Protein AF-A0A5K0WID1-F1 (afdb_monomer_lite)

pLDDT: mean 89.27, std 12.92, range [54.19, 98.44]

Secondary structure (DSSP, 8-state):
----EEEPPPPPTTS-S--EE-SSSSEEEE-----SS----EEEE-SEEE-TT---

Structure (mmCIF, N/CA/C/O backbone):
data_AF-A0A5K0WID1-F1
#
_entry.id   AF-A0A5K0WID1-F1
#
loop_
_atom_site.group_PDB
_atom_site.id
_atom_site.type_symbol
_atom_site.label_atom_id
_atom_site.label_alt_id
_atom_site.label_comp_id
_atom_site.label_asym_id
_atom_site.label_entity_id
_atom_site.label_seq_id
_atom_site.pdbx_PDB_ins_code
_atom_site.Cartn_x
_atom_site.Cartn_y
_atom_site.Cartn_z
_atom_site.occupancy
_atom_site.B_iso_or_equiv
_atom_site.auth_seq_id
_atom_site.auth_comp_id
_atom_site.auth_asym_id
_atom_site.auth_atom_id
_atom_site.pdbx_PDB_model_num
ATOM 1 N N . ASN A 1 1 ? -23.189 3.013 8.753 1.00 86.12 1 ASN A N 1
ATOM 2 C CA . ASN A 1 1 ? -21.736 2.756 8.747 1.00 86.12 1 ASN A CA 1
ATOM 3 C C . ASN A 1 1 ? -21.212 2.904 7.338 1.00 86.12 1 ASN A C 1
ATOM 5 O O . ASN A 1 1 ? -21.766 2.271 6.448 1.00 86.12 1 ASN A O 1
ATOM 9 N N . ILE A 1 2 ? -20.205 3.753 7.142 1.00 96.56 2 ILE A N 1
ATOM 10 C CA . ILE A 1 2 ? -19.469 3.866 5.875 1.00 96.56 2 I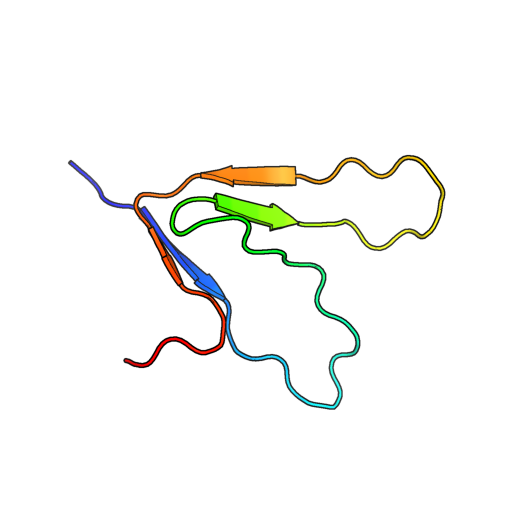LE A CA 1
ATOM 11 C C . ILE A 1 2 ? -18.295 2.888 5.954 1.00 96.56 2 ILE A C 1
ATOM 13 O O . ILE A 1 2 ? -17.667 2.814 7.005 1.00 96.56 2 ILE A O 1
ATOM 17 N N . LYS A 1 3 ? -18.036 2.140 4.876 1.00 97.69 3 LYS A N 1
ATOM 18 C CA . LYS A 1 3 ? -16.856 1.275 4.744 1.00 97.69 3 LYS A CA 1
ATOM 19 C C . LYS A 1 3 ? -15.853 1.912 3.790 1.00 97.69 3 LYS A C 1
ATOM 21 O O . LYS A 1 3 ? -16.258 2.441 2.754 1.00 97.69 3 LYS A O 1
ATOM 26 N N . VAL A 1 4 ? -14.573 1.829 4.119 1.00 98.25 4 VAL A N 1
ATOM 27 C CA . VAL A 1 4 ? -13.460 2.387 3.355 1.00 98.25 4 VAL A CA 1
ATOM 28 C C . VAL A 1 4 ? -12.507 1.262 2.973 1.00 98.25 4 VAL A C 1
ATOM 30 O O . VAL A 1 4 ? -11.957 0.567 3.822 1.00 98.25 4 VAL A O 1
ATOM 33 N N . PHE A 1 5 ? -12.308 1.102 1.670 1.00 97.94 5 PHE A N 1
ATOM 34 C CA . PHE A 1 5 ? -11.472 0.062 1.086 1.00 97.94 5 PHE A CA 1
ATOM 35 C C . PHE A 1 5 ? -10.297 0.689 0.346 1.00 97.94 5 PHE A C 1
ATOM 37 O O . PHE A 1 5 ? -10.474 1.680 -0.364 1.00 97.94 5 PHE A O 1
ATOM 44 N N . CYS A 1 6 ? -9.118 0.085 0.464 1.00 98.06 6 CYS A N 1
ATOM 45 C CA . CYS A 1 6 ? -7.939 0.471 -0.302 1.00 98.06 6 CYS A CA 1
ATOM 46 C C . CYS A 1 6 ? -7.639 -0.596 -1.360 1.00 98.06 6 CYS A C 1
ATOM 48 O O . CYS A 1 6 ? -7.687 -1.787 -1.060 1.00 98.06 6 CYS A O 1
ATOM 50 N N . ARG A 1 7 ? -7.321 -0.195 -2.595 1.00 97.69 7 ARG A N 1
ATOM 51 C CA . ARG A 1 7 ? -6.830 -1.103 -3.640 1.00 97.69 7 ARG A CA 1
ATOM 52 C C . ARG A 1 7 ? -5.600 -0.504 -4.290 1.00 97.69 7 ARG A C 1
ATOM 54 O O . ARG A 1 7 ? -5.662 0.596 -4.835 1.00 97.69 7 ARG A O 1
ATOM 61 N N . THR A 1 8 ? -4.506 -1.248 -4.273 1.00 96.88 8 THR A N 1
ATOM 62 C CA . THR A 1 8 ? -3.296 -0.885 -5.008 1.00 96.88 8 THR A CA 1
ATOM 63 C C . THR A 1 8 ? -3.324 -1.567 -6.368 1.00 96.88 8 THR A C 1
ATOM 65 O O . THR A 1 8 ? -3.661 -2.743 -6.472 1.00 96.88 8 THR A O 1
ATOM 68 N N . ARG A 1 9 ? -3.005 -0.827 -7.431 1.00 95.50 9 ARG A N 1
ATOM 69 C CA . ARG A 1 9 ? -2.883 -1.396 -8.780 1.00 95.50 9 ARG A CA 1
ATOM 70 C C . ARG A 1 9 ? -1.575 -2.194 -8.921 1.00 95.50 9 ARG A C 1
ATOM 72 O O . ARG A 1 9 ? -0.604 -1.846 -8.247 1.00 95.50 9 ARG A O 1
ATOM 79 N N . PRO A 1 10 ? -1.510 -3.198 -9.814 1.00 94.31 10 PRO A N 1
ATOM 80 C CA . PRO A 1 10 ? -0.241 -3.757 -10.267 1.00 94.31 10 PRO A CA 1
ATOM 81 C C . PRO A 1 10 ? 0.724 -2.674 -10.737 1.00 94.31 10 PRO A C 1
ATOM 83 O O . PRO A 1 10 ? 0.310 -1.677 -11.338 1.00 94.31 10 PRO A O 1
ATOM 86 N N . GLN A 1 11 ? 2.001 -2.908 -10.465 1.00 92.94 11 GLN A N 1
ATOM 87 C CA . GLN A 1 11 ? 3.093 -2.132 -11.023 1.00 92.94 11 GLN A CA 1
ATOM 88 C C . GLN A 1 11 ? 3.365 -2.577 -12.466 1.00 92.94 11 GLN A C 1
ATOM 90 O O . GLN A 1 11 ? 3.289 -3.772 -12.761 1.00 92.94 11 GLN A O 1
ATOM 95 N N . PHE A 1 12 ? 3.668 -1.626 -13.347 1.00 93.25 12 PHE A N 1
ATOM 96 C CA . PHE A 1 12 ? 4.159 -1.904 -14.702 1.00 93.25 12 PHE A CA 1
ATOM 97 C C . PHE A 1 12 ? 5.694 -1.895 -14.727 1.00 93.25 12 PHE A C 1
ATOM 99 O O . PHE A 1 12 ? 6.333 -1.332 -13.838 1.00 93.25 12 PHE A O 1
ATOM 106 N N . GLU A 1 13 ? 6.291 -2.554 -15.722 1.00 91.81 13 GLU A N 1
ATOM 107 C CA . GLU A 1 13 ? 7.742 -2.803 -15.786 1.00 91.81 13 GLU A CA 1
ATOM 108 C C . GLU A 1 13 ? 8.595 -1.521 -15.769 1.00 91.81 13 GLU A C 1
ATOM 110 O O . GLU A 1 13 ? 9.726 -1.534 -15.286 1.00 91.81 13 GLU A O 1
ATOM 115 N N . ASP A 1 14 ? 8.056 -0.406 -16.257 1.00 95.19 14 ASP A N 1
ATOM 116 C CA . ASP A 1 14 ? 8.731 0.884 -16.400 1.00 95.19 14 ASP A CA 1
ATOM 117 C C . ASP A 1 14 ? 8.616 1.802 -15.167 1.00 95.19 14 ASP A C 1
ATOM 119 O O . ASP A 1 14 ? 9.181 2.895 -15.150 1.00 95.19 14 ASP A O 1
ATOM 123 N N . GLU A 1 15 ? 7.932 1.365 -14.106 1.00 92.31 15 GLU A N 1
ATOM 12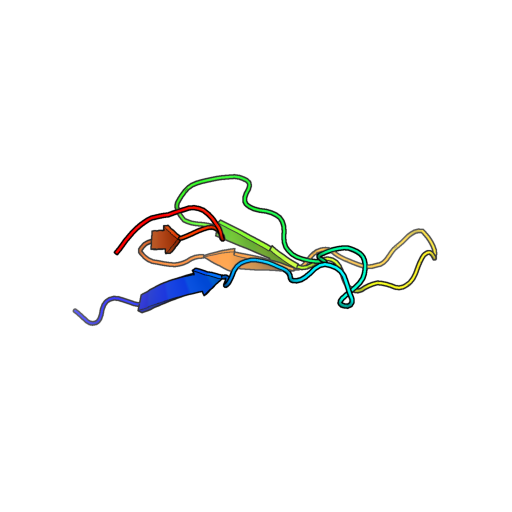4 C CA . GLU A 1 15 ? 7.602 2.217 -12.954 1.00 92.31 15 GLU A CA 1
ATOM 125 C C . GLU A 1 15 ? 8.620 2.163 -11.799 1.00 92.31 15 GLU A C 1
ATOM 127 O O . GLU A 1 15 ? 8.486 2.911 -10.830 1.00 92.31 15 GLU A O 1
ATOM 132 N N . GLY A 1 16 ? 9.632 1.292 -11.869 1.00 89.38 16 GLY A N 1
ATOM 133 C CA . GLY A 1 16 ? 10.648 1.134 -10.818 1.00 89.38 16 GLY A CA 1
ATOM 134 C C .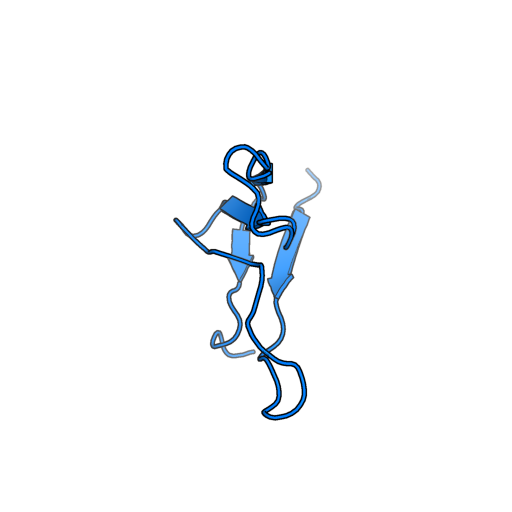 GLY A 1 16 ? 10.186 0.265 -9.636 1.00 89.38 16 GLY A C 1
ATOM 135 O O . GLY A 1 16 ? 9.346 -0.605 -9.820 1.00 89.38 16 GLY A O 1
ATOM 136 N N . PRO A 1 17 ? 10.744 0.419 -8.422 1.00 88.56 17 PRO A N 1
ATOM 137 C CA . PRO A 1 17 ? 10.313 -0.338 -7.243 1.00 88.56 17 PRO A CA 1
ATOM 138 C C . PRO A 1 17 ? 9.075 0.276 -6.568 1.00 88.56 17 PRO A C 1
ATOM 140 O O . PRO A 1 17 ? 8.971 1.492 -6.415 1.00 88.56 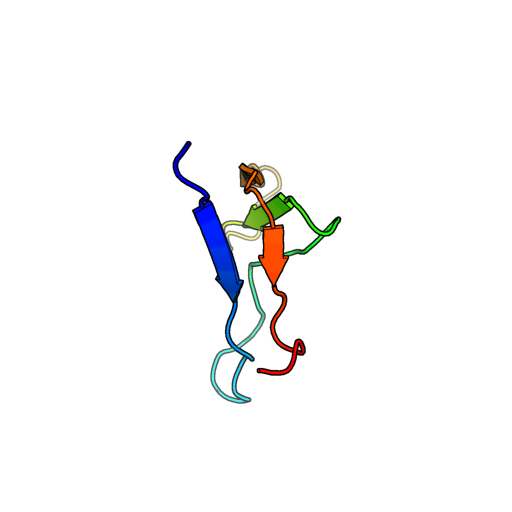17 PRO A O 1
ATOM 143 N N . SER A 1 18 ? 8.139 -0.566 -6.120 1.00 90.62 18 SER A N 1
ATOM 144 C CA . SER A 1 18 ? 6.999 -0.130 -5.302 1.00 90.62 18 SER A CA 1
ATOM 145 C C . SER A 1 18 ? 7.448 0.377 -3.927 1.00 90.62 18 SER A C 1
ATOM 147 O O . SER A 1 18 ? 8.313 -0.211 -3.281 1.00 90.62 18 SER A O 1
ATOM 149 N N . ILE A 1 19 ? 6.787 1.432 -3.446 1.00 91.56 19 ILE A N 1
ATOM 150 C CA . ILE A 1 19 ? 6.944 1.951 -2.080 1.00 91.56 19 ILE A CA 1
ATOM 151 C C . ILE A 1 19 ? 5.901 1.413 -1.089 1.00 91.56 19 ILE A C 1
ATOM 153 O O . ILE A 1 19 ? 5.931 1.774 0.089 1.00 91.56 19 ILE A O 1
ATOM 157 N N . ALA A 1 20 ? 4.947 0.612 -1.569 1.00 94.00 20 ALA A N 1
ATOM 158 C CA . ALA A 1 20 ? 3.845 0.082 -0.778 1.00 94.00 20 ALA A CA 1
ATOM 159 C C . ALA A 1 20 ? 4.114 -1.362 -0.331 1.00 94.00 20 ALA A C 1
ATOM 161 O O . ALA A 1 20 ? 4.417 -2.228 -1.153 1.00 94.00 20 ALA A O 1
ATOM 162 N N . GLU A 1 21 ? 3.942 -1.612 0.965 1.00 94.94 21 GLU A N 1
ATOM 163 C CA . GLU A 1 21 ? 3.990 -2.918 1.622 1.00 94.94 21 GLU A CA 1
ATOM 164 C C . GLU A 1 21 ? 2.599 -3.276 2.181 1.00 94.94 21 GLU A C 1
ATOM 166 O O . GLU A 1 21 ? 1.840 -2.397 2.598 1.00 94.94 21 GLU A O 1
ATOM 171 N N . PHE A 1 22 ? 2.288 -4.575 2.225 1.00 95.88 22 PHE A N 1
ATOM 172 C CA . PHE A 1 22 ? 0.997 -5.121 2.667 1.00 95.88 22 PHE A CA 1
ATOM 173 C C . PHE A 1 22 ? 1.231 -6.139 3.795 1.00 95.88 22 PHE A C 1
ATOM 175 O O . PHE A 1 22 ? 1.351 -7.332 3.518 1.00 95.88 22 PHE A O 1
ATOM 182 N N . PRO A 1 23 ? 1.411 -5.691 5.052 1.00 96.19 23 PRO A N 1
ATOM 183 C CA . PRO A 1 23 ? 1.678 -6.594 6.175 1.00 96.19 23 PRO A CA 1
ATOM 184 C C . PRO A 1 23 ? 0.490 -7.510 6.515 1.00 96.19 23 PRO A C 1
ATOM 186 O O . PRO A 1 23 ? 0.710 -8.603 7.033 1.00 96.19 23 PRO A O 1
ATOM 189 N N . ASP A 1 24 ? -0.740 -7.083 6.216 1.00 97.06 24 ASP A N 1
ATOM 190 C CA . ASP A 1 24 ? -1.979 -7.838 6.417 1.00 97.06 24 ASP A CA 1
ATOM 191 C C . ASP A 1 24 ? -3.105 -7.331 5.485 1.00 97.06 24 ASP A C 1
ATOM 193 O O . ASP A 1 24 ? -2.883 -6.490 4.611 1.00 97.06 24 ASP A O 1
ATOM 197 N N . ASP A 1 25 ? -4.320 -7.859 5.669 1.00 97.62 25 ASP A N 1
ATOM 198 C CA . ASP A 1 25 ? -5.513 -7.546 4.869 1.00 97.62 25 ASP A CA 1
ATOM 199 C C . ASP A 1 25 ? -6.167 -6.192 5.209 1.00 97.62 25 ASP A C 1
ATOM 201 O O . ASP A 1 25 ? -7.164 -5.828 4.584 1.00 97.62 25 ASP A O 1
ATOM 205 N N . TYR A 1 26 ? -5.661 -5.445 6.190 1.00 98.06 26 TYR A N 1
ATOM 206 C CA . TYR A 1 26 ? -6.284 -4.226 6.723 1.00 98.06 26 TYR A CA 1
ATOM 207 C C . TYR A 1 26 ? -5.347 -3.018 6.711 1.00 98.06 26 TYR A C 1
ATOM 209 O O . TYR A 1 26 ? -5.822 -1.887 6.802 1.00 98.06 26 TYR A O 1
ATOM 217 N N . THR A 1 27 ? -4.047 -3.235 6.525 1.00 98.12 27 THR A N 1
ATOM 218 C CA . THR A 1 27 ? -3.017 -2.204 6.630 1.00 98.12 27 THR A CA 1
ATOM 219 C C . THR A 1 27 ? -2.213 -2.089 5.339 1.00 98.12 27 THR A C 1
ATOM 221 O O . THR A 1 27 ? -1.697 -3.076 4.817 1.00 98.12 27 THR A O 1
ATOM 224 N N . ILE A 1 28 ? -2.045 -0.864 4.839 1.00 97.69 28 ILE A N 1
ATOM 225 C CA . ILE A 1 28 ? -1.048 -0.533 3.812 1.00 97.69 28 ILE A CA 1
ATOM 226 C C . ILE A 1 28 ? 0.040 0.338 4.428 1.00 97.69 28 ILE A C 1
ATOM 228 O O . ILE A 1 28 ? -0.239 1.309 5.134 1.00 97.69 28 ILE A O 1
ATOM 232 N N . ARG A 1 29 ? 1.292 -0.003 4.136 1.00 96.31 29 ARG A N 1
ATOM 233 C CA . ARG A 1 29 ? 2.479 0.673 4.652 1.00 96.31 29 ARG A CA 1
ATOM 234 C C . ARG A 1 29 ? 3.240 1.341 3.518 1.00 96.31 29 ARG A C 1
ATOM 236 O O . ARG A 1 29 ? 3.628 0.679 2.562 1.00 96.31 29 ARG A O 1
ATOM 243 N N . ILE A 1 30 ? 3.470 2.646 3.626 1.00 94.50 30 ILE A N 1
ATOM 244 C CA . ILE A 1 30 ? 4.141 3.452 2.601 1.00 94.50 30 ILE A CA 1
ATOM 245 C C . ILE A 1 30 ? 5.530 3.877 3.083 1.00 94.50 30 ILE A C 1
ATOM 247 O O . ILE A 1 30 ? 5.661 4.597 4.078 1.00 94.50 30 ILE A O 1
ATOM 251 N N . SER A 1 31 ? 6.559 3.473 2.339 1.00 89.38 31 SER A N 1
ATOM 252 C CA . SER A 1 31 ? 7.954 3.871 2.542 1.00 89.38 31 SER A CA 1
ATOM 253 C C . SER A 1 31 ? 8.278 5.073 1.658 1.00 89.38 31 SER A C 1
ATOM 255 O O . SER A 1 31 ? 8.340 4.959 0.441 1.00 89.38 31 SER A O 1
ATOM 257 N N . LEU A 1 32 ? 8.494 6.256 2.229 1.00 78.69 32 LEU A N 1
ATOM 258 C CA . LEU A 1 32 ? 8.965 7.382 1.420 1.00 78.69 32 LEU A CA 1
ATOM 259 C C . LEU A 1 32 ? 10.399 7.084 0.963 1.00 78.69 32 LEU A C 1
ATOM 261 O O . LEU A 1 32 ? 11.298 6.946 1.792 1.00 78.69 32 LEU A O 1
ATOM 265 N N . ALA A 1 33 ? 10.584 6.941 -0.349 1.00 63.91 33 ALA A N 1
ATOM 266 C CA . ALA A 1 33 ? 11.853 6.603 -0.978 1.00 63.91 33 ALA A CA 1
ATOM 267 C C . ALA A 1 33 ? 12.848 7.762 -0.841 1.00 63.91 33 ALA A C 1
ATOM 269 O O . ALA A 1 33 ? 12.988 8.578 -1.739 1.00 63.91 33 ALA A O 1
ATOM 270 N N . ASN A 1 34 ? 13.510 7.833 0.308 1.00 57.97 34 ASN A N 1
ATOM 271 C CA . ASN A 1 34 ? 14.785 8.503 0.491 1.00 57.97 34 ASN A CA 1
ATOM 272 C C . ASN A 1 34 ? 15.639 7.554 1.326 1.00 57.97 34 ASN A C 1
ATOM 274 O O . ASN A 1 34 ? 15.322 7.274 2.485 1.00 57.97 34 ASN A O 1
ATOM 278 N N . ASP A 1 35 ? 16.692 7.045 0.694 1.00 54.19 35 ASP A N 1
ATOM 279 C CA . ASP A 1 35 ? 17.607 5.996 1.157 1.00 54.19 35 ASP A CA 1
ATOM 280 C C . ASP A 1 35 ? 18.562 6.494 2.269 1.00 54.19 35 ASP A C 1
ATOM 282 O O . ASP A 1 35 ? 19.753 6.200 2.310 1.00 54.19 35 ASP A O 1
ATOM 286 N N . THR A 1 36 ? 18.050 7.324 3.179 1.00 56.16 36 THR A N 1
ATOM 287 C CA . THR A 1 36 ? 18.799 7.921 4.288 1.00 56.16 36 THR A CA 1
ATOM 288 C C . THR A 1 36 ? 18.161 7.526 5.614 1.00 56.16 36 THR A C 1
ATOM 290 O O . THR A 1 36 ? 17.335 8.267 6.128 1.00 56.16 36 THR A O 1
ATOM 293 N N . VAL A 1 37 ? 18.540 6.344 6.122 1.00 55.66 37 VAL A N 1
ATOM 294 C CA . VAL A 1 37 ? 18.573 5.804 7.513 1.00 55.66 37 VAL A CA 1
ATOM 295 C C . VAL A 1 37 ? 17.387 6.046 8.486 1.00 55.66 37 VAL A C 1
ATOM 297 O O . VAL A 1 37 ? 17.301 5.358 9.497 1.00 55.66 37 VAL A O 1
ATOM 300 N N . ALA A 1 38 ? 16.425 6.931 8.234 1.00 57.81 38 ALA A N 1
ATOM 301 C CA . ALA A 1 38 ? 15.418 7.320 9.223 1.00 57.81 38 ALA A CA 1
ATOM 302 C C . ALA A 1 38 ? 14.088 7.786 8.618 1.00 57.81 38 ALA A C 1
ATOM 304 O O . ALA A 1 38 ? 13.355 8.530 9.268 1.00 57.81 38 ALA A O 1
ATOM 305 N N . THR A 1 39 ? 13.750 7.394 7.388 1.00 60.84 39 THR A N 1
ATOM 306 C CA . THR A 1 39 ? 12.459 7.796 6.824 1.00 60.84 39 THR A CA 1
ATOM 307 C C . THR A 1 39 ? 11.341 6.963 7.463 1.00 60.84 39 THR A C 1
ATOM 309 O O . THR A 1 39 ? 11.321 5.742 7.284 1.00 60.84 39 THR A O 1
ATOM 312 N N . PRO A 1 40 ? 10.416 7.571 8.231 1.00 69.50 40 PRO A N 1
ATOM 313 C CA . PRO A 1 40 ? 9.375 6.821 8.916 1.00 69.50 40 PRO A CA 1
ATOM 314 C C . PRO A 1 40 ? 8.414 6.219 7.890 1.00 69.50 40 PRO A C 1
ATOM 316 O O . PRO A 1 40 ? 7.843 6.924 7.052 1.00 69.50 40 PRO A O 1
ATOM 319 N N . LYS A 1 41 ? 8.232 4.901 7.972 1.00 86.69 41 LYS A N 1
ATOM 320 C CA . LYS A 1 41 ? 7.161 4.190 7.274 1.00 86.69 41 LYS A CA 1
ATOM 321 C C . LYS A 1 41 ? 5.818 4.680 7.819 1.00 86.69 41 LYS A C 1
ATOM 323 O O . LYS A 1 41 ? 5.682 4.885 9.025 1.00 86.69 41 LYS A O 1
ATOM 328 N N . ARG A 1 42 ? 4.850 4.914 6.932 1.00 92.69 42 ARG A N 1
ATOM 329 C CA . ARG A 1 42 ? 3.496 5.343 7.314 1.00 92.69 42 ARG A CA 1
ATOM 330 C C . ARG A 1 42 ? 2.506 4.217 7.100 1.00 92.69 42 ARG A C 1
ATOM 332 O O . ARG A 1 42 ? 2.372 3.752 5.971 1.00 92.69 42 ARG A O 1
ATOM 339 N N . ASP A 1 43 ? 1.807 3.852 8.165 1.00 95.75 43 ASP A N 1
ATOM 340 C CA . ASP A 1 43 ? 0.787 2.809 8.155 1.00 95.75 43 ASP A CA 1
ATOM 341 C C . ASP A 1 43 ? -0.604 3.446 8.084 1.00 95.75 43 ASP A C 1
ATOM 343 O O . ASP A 1 43 ? -0.879 4.443 8.756 1.00 95.75 43 ASP A O 1
ATOM 347 N N . PHE A 1 44 ? -1.469 2.877 7.247 1.00 97.19 44 PHE A N 1
ATOM 348 C CA . PHE A 1 44 ? -2.859 3.288 7.080 1.00 97.19 44 PHE A CA 1
ATOM 349 C C . PHE A 1 44 ? -3.768 2.066 7.197 1.00 97.19 44 PHE A C 1
ATOM 351 O O . PHE A 1 44 ? -3.593 1.102 6.449 1.00 97.19 44 PHE A O 1
ATOM 358 N N . GLU A 1 45 ? -4.744 2.137 8.099 1.00 98.19 45 GLU A N 1
ATOM 359 C CA . GLU A 1 45 ? -5.728 1.079 8.341 1.00 98.19 45 GLU A CA 1
ATOM 360 C C . GLU A 1 45 ? -7.045 1.345 7.596 1.00 98.19 45 GLU A C 1
ATOM 362 O O . GLU A 1 45 ? -7.511 2.484 7.497 1.00 98.19 45 GLU A O 1
ATOM 367 N N . PHE A 1 46 ? -7.654 0.276 7.086 1.00 98.44 46 PHE A N 1
ATOM 368 C CA . PHE A 1 46 ? -8.892 0.279 6.307 1.00 98.44 46 PHE A CA 1
ATOM 369 C C . PHE A 1 46 ? -9.794 -0.898 6.700 1.00 98.44 46 PHE A C 1
ATOM 371 O O . PHE A 1 46 ? -9.344 -1.857 7.323 1.00 98.44 46 PHE A O 1
ATOM 378 N N . ASP A 1 47 ? -11.059 -0.885 6.260 1.00 98.44 47 ASP A N 1
ATOM 379 C CA . ASP A 1 47 ? -11.941 -2.052 6.416 1.00 98.44 47 ASP A CA 1
ATOM 380 C C . ASP A 1 47 ? -11.416 -3.271 5.640 1.00 98.44 47 ASP A C 1
ATOM 382 O O . ASP A 1 47 ? -11.701 -4.407 6.019 1.00 98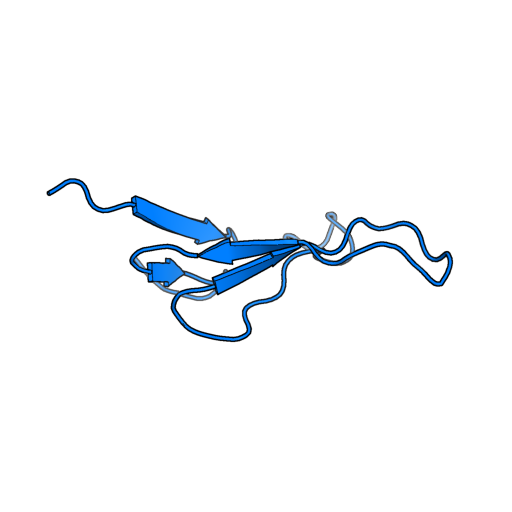.44 47 ASP A O 1
ATOM 386 N N . ARG A 1 48 ? -10.683 -3.034 4.538 1.00 97.88 48 ARG A N 1
ATOM 387 C CA . ARG A 1 48 ? -9.845 -4.019 3.839 1.00 97.88 48 ARG A CA 1
ATOM 388 C C . ARG A 1 48 ? -8.890 -3.344 2.851 1.00 97.88 48 ARG A C 1
ATOM 390 O O . ARG A 1 48 ? -9.239 -2.341 2.220 1.00 97.88 48 ARG A O 1
ATOM 397 N N . VAL A 1 49 ? -7.728 -3.951 2.663 1.00 98.44 49 VAL A N 1
ATOM 398 C CA . VAL A 1 49 ? -6.706 -3.599 1.681 1.00 98.44 49 VAL A CA 1
ATOM 399 C C . VAL A 1 49 ? -6.601 -4.716 0.645 1.00 98.44 49 VAL A C 1
ATOM 401 O O . VAL A 1 49 ? -6.465 -5.891 0.969 1.00 98.44 49 VAL A O 1
ATOM 404 N N . TYR A 1 50 ? -6.668 -4.340 -0.627 1.00 97.69 50 TYR A N 1
ATOM 405 C CA . TYR A 1 50 ? -6.480 -5.228 -1.763 1.00 97.69 50 TYR A CA 1
ATOM 406 C C . TYR A 1 50 ? -5.140 -4.921 -2.424 1.00 97.69 50 TYR A C 1
ATOM 408 O O . TYR A 1 50 ? -4.972 -3.878 -3.063 1.00 97.69 50 TYR A O 1
ATOM 416 N N . GLY A 1 51 ? -4.190 -5.844 -2.273 1.00 96.44 51 GLY A N 1
ATOM 417 C CA . GLY A 1 51 ? -2.909 -5.780 -2.966 1.00 96.44 51 GLY A CA 1
ATOM 418 C C . GLY A 1 51 ? -3.045 -5.911 -4.495 1.00 96.44 51 GLY A C 1
ATOM 419 O O . GLY A 1 51 ? -4.113 -6.262 -5.008 1.00 96.44 51 GLY A O 1
ATOM 420 N N . PRO A 1 52 ? -1.948 -5.683 -5.238 1.00 95.19 52 PRO A N 1
ATOM 421 C CA . PRO A 1 52 ? -1.946 -5.594 -6.701 1.00 95.19 52 PRO A CA 1
ATOM 422 C C . PRO A 1 52 ? -2.505 -6.823 -7.427 1.00 95.19 52 PRO A C 1
ATOM 424 O O . PRO A 1 52 ? -3.076 -6.685 -8.503 1.00 95.19 52 PRO A O 1
ATOM 427 N N . HIS A 1 53 ? -2.383 -8.018 -6.851 1.00 91.31 53 HIS A N 1
ATOM 428 C CA . HIS A 1 53 ? -2.725 -9.274 -7.528 1.00 91.31 53 HIS A CA 1
ATOM 429 C C . HIS A 1 53 ? -4.081 -9.863 -7.116 1.00 91.31 53 HIS A C 1
ATOM 431 O O . HIS A 1 53 ? -4.362 -11.025 -7.408 1.00 91.31 53 HIS A O 1
ATOM 437 N N . VAL A 1 54 ? -4.940 -9.080 -6.456 1.00 92.25 54 VAL A N 1
ATOM 438 C CA . VAL A 1 54 ? -6.319 -9.500 -6.180 1.00 92.25 54 VAL A CA 1
ATOM 439 C C . VAL A 1 54 ? -7.187 -9.274 -7.421 1.00 92.25 54 VAL A C 1
ATOM 441 O O . VAL A 1 54 ? -7.177 -8.185 -8.004 1.00 92.25 54 VAL A O 1
ATOM 444 N N . GLY A 1 55 ? -7.943 -10.307 -7.808 1.00 89.94 55 GLY A N 1
ATOM 445 C CA . GLY A 1 55 ? -8.899 -10.278 -8.921 1.00 89.94 55 GLY A CA 1
ATOM 446 C C . GLY A 1 55 ? -10.028 -9.253 -8.751 1.00 89.94 55 GLY A C 1
ATOM 447 O O . GLY A 1 55 ? -10.068 -8.496 -7.778 1.00 89.94 55 GLY A O 1
ATOM 448 N N . GLN A 1 56 ? -10.919 -9.172 -9.743 1.00 83.44 56 GLN A N 1
ATOM 449 C CA . GLN A 1 56 ? -12.175 -8.427 -9.582 1.00 83.44 56 GLN A CA 1
ATOM 450 C C . GLN A 1 56 ? -13.158 -9.184 -8.696 1.00 83.44 56 GLN A C 1
ATOM 452 O O . GLN A 1 56 ? -13.184 -10.431 -8.791 1.00 83.44 56 GLN A O 1
#

Foldseek 3Di:
DDFDEAEDADDDPPRPDDQWDDPDFFKIWGFDPDPPDDGDIDIDGGPGYHYHPDDD

InterPro domains:
  IPR001752 Kinesin motor domain [PS50067] (1-56)
  IPR027417 P-loop containing nucleoside triphosphate hydrolase [SSF52540] (1-56)
  IPR036961 Kinesin motor domain superfamily [G3DSA:3.40.850.10] (1-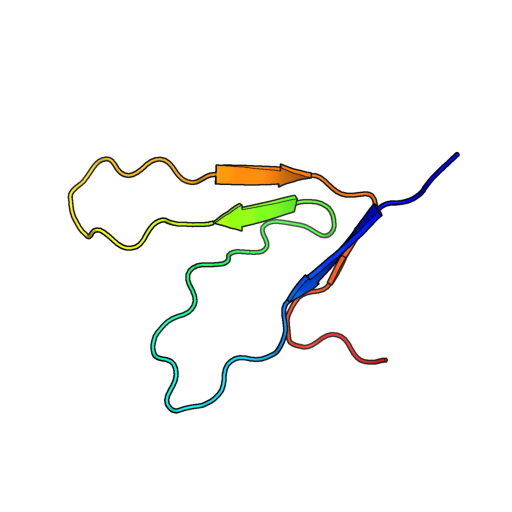56)

Sequence (56 aa):
NIKVFCRTRPQFEDEGPSIAEFPDDYTIRISLANDTVATPKRDFEFDRVYGPHVGQ

Organism: NCBI:txid210225

Radius of gyration: 12.83 Å; chains: 1; bounding box: 40×19×26 Å